Protein AF-A0A072USJ5-F1 (afdb_monomer_lite)

pLDDT: mean 71.52, std 21.04, range [28.97, 97.12]

Radius of gyration: 22.2 Å; chains: 1; bounding box: 40×57×64 Å

InterPro domains:
  IPR019595 Domain of unknown function DUF2470 [PF10615] (60-106)
  IPR037119 Haem oxygenase HugZ-like superfamily [G3DSA:3.20.180.10] (50-129)

Secondary structure (DSSP, 8-state):
----------PPP-----SEEEEES-GGGGGGTPPP-EEEEEHHHHHHPPPPTTTTTHHHHHHHHHHH-HHHHHHHHHHHS----TT-EEEEEEE-SS-EEEEEE-TT--SSSS----------TT---

Organism: Medicago truncatula (NCBI:txid3880)

Foldseek 3Di:
DDDPPDPPPDDDDDDDDDAKDWDWDDPCCVVQVHDTPIDIGGPVRVVPDDPFPCVVPWVVVQVVCQVPPFVVQVVVCCVPVVPPAPPKTKGWDTATPQGTWMWIDGPPQDDDGDRDTDDRCSPVRDPDD

Structure (mmCIF, N/CA/C/O backbone):
data_AF-A0A072USJ5-F1
#
_entry.id   AF-A0A072USJ5-F1
#
loop_
_atom_site.group_PDB
_atom_site.id
_atom_site.type_symbol
_atom_site.label_atom_id
_atom_site.label_alt_id
_atom_site.label_comp_id
_atom_site.label_asym_id
_atom_site.label_entity_id
_atom_site.label_seq_id
_atom_site.pdbx_PDB_ins_code
_atom_site.Cartn_x
_atom_site.Cartn_y
_atom_site.Cartn_z
_atom_site.occupancy
_atom_site.B_iso_or_equiv
_atom_site.auth_seq_id
_atom_site.auth_comp_id
_atom_site.auth_asym_id
_atom_site.auth_atom_id
_atom_site.pdbx_PDB_model_num
ATOM 1 N N . MET A 1 1 ? 14.722 46.400 -34.682 1.00 37.62 1 MET A N 1
ATOM 2 C CA . MET A 1 1 ? 14.215 45.077 -35.106 1.00 37.62 1 MET A CA 1
ATOM 3 C C . MET A 1 1 ? 14.889 44.029 -34.226 1.00 37.62 1 MET A C 1
ATOM 5 O O . MET A 1 1 ? 16.111 43.955 -34.216 1.00 37.62 1 MET A O 1
ATOM 9 N N . GLN A 1 2 ? 14.111 43.362 -33.373 1.00 44.28 2 GLN A N 1
ATOM 10 C CA . GLN A 1 2 ? 14.572 42.459 -32.311 1.00 44.28 2 GLN A CA 1
ATOM 11 C C . GLN A 1 2 ? 15.154 41.157 -32.888 1.00 44.28 2 GLN A C 1
ATOM 13 O O . GLN A 1 2 ? 14.544 40.548 -33.762 1.00 44.28 2 GLN A O 1
ATOM 18 N N . ARG A 1 3 ? 16.284 40.682 -32.349 1.00 46.09 3 ARG A N 1
ATOM 19 C CA . ARG A 1 3 ? 16.698 39.273 -32.448 1.00 46.09 3 ARG A CA 1
ATOM 20 C C . ARG A 1 3 ? 16.624 38.671 -31.048 1.00 46.09 3 ARG A C 1
ATOM 22 O O . ARG A 1 3 ? 17.551 38.805 -30.257 1.00 46.09 3 ARG A O 1
ATOM 29 N N . LEU A 1 4 ? 15.491 38.044 -30.739 1.00 50.41 4 LEU A N 1
ATOM 30 C CA . LEU A 1 4 ? 15.352 37.149 -29.593 1.00 50.41 4 LEU A CA 1
ATOM 31 C C . LEU A 1 4 ? 16.230 35.918 -29.852 1.00 50.41 4 LEU A C 1
ATOM 33 O O . LEU A 1 4 ? 15.831 34.992 -30.554 1.00 50.41 4 LEU A O 1
ATOM 37 N N . VAL A 1 5 ? 17.453 35.926 -29.323 1.00 56.50 5 VAL A N 1
ATOM 38 C CA . VAL A 1 5 ? 18.292 34.727 -29.249 1.00 56.50 5 VAL A CA 1
ATOM 39 C C . VAL A 1 5 ? 17.657 33.820 -28.201 1.00 56.50 5 VAL A C 1
ATOM 41 O O . VAL A 1 5 ? 17.686 34.113 -27.007 1.00 56.50 5 VAL A O 1
ATOM 44 N N . SER A 1 6 ? 17.003 32.753 -28.652 1.00 54.97 6 SER A N 1
ATOM 45 C CA . SER A 1 6 ? 16.295 31.829 -27.776 1.00 54.97 6 SER A CA 1
ATOM 46 C C . SER A 1 6 ? 17.278 31.116 -26.839 1.00 54.97 6 SER A C 1
ATOM 48 O O . SER A 1 6 ? 18.088 30.300 -27.280 1.00 54.97 6 SER A O 1
ATOM 50 N N . LEU A 1 7 ? 17.185 31.404 -25.540 1.00 52.81 7 LEU A N 1
ATOM 51 C CA . LEU A 1 7 ? 17.927 30.758 -24.454 1.00 52.81 7 LEU A CA 1
ATOM 52 C C . LEU A 1 7 ? 17.367 29.356 -24.148 1.00 52.81 7 LEU A C 1
ATOM 54 O O . LEU A 1 7 ? 16.959 29.066 -23.022 1.00 52.81 7 LEU A O 1
ATOM 58 N N . TRP A 1 8 ? 17.341 28.457 -25.133 1.00 57.28 8 TRP A N 1
ATOM 59 C CA . TRP A 1 8 ? 17.087 27.042 -24.857 1.00 57.28 8 TRP A CA 1
ATOM 60 C C . TRP A 1 8 ? 18.334 26.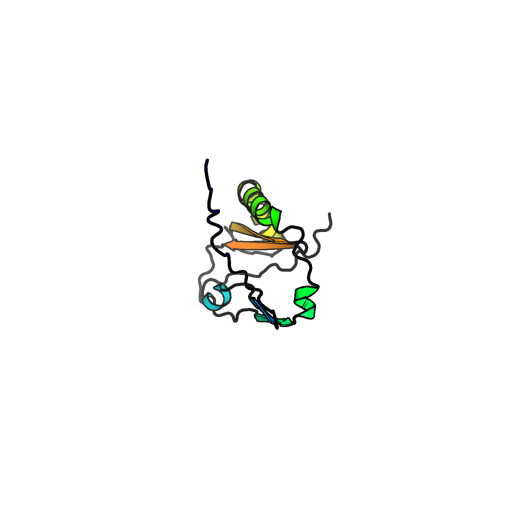448 -24.200 1.00 57.28 8 TRP A C 1
ATOM 62 O O . TRP A 1 8 ? 19.242 25.952 -24.867 1.00 57.28 8 TRP A O 1
ATOM 72 N N . LYS A 1 9 ? 18.398 26.520 -22.865 1.00 59.25 9 LYS A N 1
ATOM 73 C CA . LYS A 1 9 ? 19.338 25.721 -22.070 1.00 59.25 9 LYS A CA 1
ATOM 74 C C . LYS A 1 9 ? 19.134 24.254 -22.459 1.00 59.25 9 LYS A C 1
ATOM 76 O O . LYS A 1 9 ? 18.066 23.696 -22.217 1.00 59.25 9 LYS A O 1
ATOM 81 N N . LYS A 1 10 ? 20.146 23.659 -23.096 1.00 63.16 10 LYS A N 1
ATOM 82 C CA . LYS A 1 10 ? 20.190 22.248 -23.503 1.00 63.16 10 LYS A CA 1
ATOM 83 C C . LYS A 1 10 ? 19.831 21.378 -22.290 1.00 63.16 10 LYS A C 1
ATOM 85 O O . LYS A 1 10 ? 20.603 21.296 -21.339 1.00 63.16 10 LYS A O 1
ATOM 90 N N . ARG A 1 11 ? 18.637 20.784 -22.289 1.00 70.56 11 ARG A N 1
ATOM 91 C CA . ARG A 1 11 ? 18.243 19.784 -21.291 1.00 70.56 11 ARG A CA 1
ATOM 92 C C . ARG A 1 11 ? 18.847 18.455 -21.725 1.00 70.56 11 ARG A C 1
ATOM 94 O O . ARG A 1 11 ? 18.597 18.009 -22.840 1.00 70.56 11 ARG A O 1
ATOM 101 N N . PHE A 1 12 ? 19.674 17.863 -20.873 1.00 79.19 12 PHE A N 1
ATOM 102 C CA . PHE A 1 12 ? 20.178 16.512 -21.082 1.00 79.19 12 PHE A CA 1
ATOM 103 C C . PHE A 1 12 ? 19.139 15.524 -20.558 1.00 79.19 12 PHE A C 1
ATOM 105 O O . PHE A 1 12 ? 18.739 15.606 -19.397 1.00 79.19 12 PHE A O 1
ATOM 112 N N . THR A 1 13 ? 18.699 14.616 -21.423 1.00 86.44 13 THR A N 1
ATOM 113 C CA . THR A 1 13 ? 17.804 13.513 -21.074 1.00 86.44 13 THR A CA 1
ATOM 114 C C . THR A 1 13 ? 18.632 12.240 -20.998 1.00 86.44 13 THR A C 1
ATOM 116 O O . THR A 1 13 ? 19.337 11.910 -21.950 1.00 86.44 13 THR A O 1
ATOM 119 N N . TYR A 1 14 ? 18.537 11.530 -19.878 1.00 90.25 14 TYR A N 1
ATOM 120 C CA . TYR A 1 14 ? 19.190 10.241 -19.670 1.00 90.25 14 TYR A CA 1
ATOM 121 C C . TYR A 1 14 ? 18.130 9.145 -19.612 1.00 90.25 14 TYR A C 1
ATOM 123 O O . TYR A 1 14 ? 17.052 9.349 -19.056 1.00 90.25 14 TYR A O 1
ATOM 131 N N . ILE A 1 15 ? 18.443 7.989 -20.191 1.00 91.31 15 ILE A N 1
ATOM 132 C CA . ILE A 1 15 ? 17.601 6.793 -20.147 1.00 91.31 15 ILE A CA 1
ATOM 133 C C . ILE A 1 15 ? 18.366 5.739 -19.355 1.00 91.31 15 ILE A C 1
ATOM 135 O O . ILE A 1 15 ? 19.526 5.460 -19.655 1.00 91.31 15 ILE A O 1
ATOM 139 N N . ILE A 1 16 ? 17.717 5.164 -18.346 1.00 93.44 16 ILE A N 1
ATOM 140 C CA . ILE A 1 16 ? 18.276 4.064 -17.561 1.00 93.44 16 ILE A CA 1
ATOM 141 C C . ILE A 1 16 ? 17.828 2.757 -18.213 1.00 93.44 16 ILE A C 1
ATOM 143 O O . ILE A 1 16 ? 16.636 2.453 -18.256 1.00 93.44 16 ILE A O 1
ATOM 147 N N . ALA A 1 17 ? 18.785 1.987 -18.727 1.00 94.50 17 ALA A N 1
ATOM 148 C CA . ALA A 1 17 ? 18.537 0.624 -19.173 1.00 94.50 17 ALA A CA 1
ATOM 149 C C . ALA A 1 17 ? 18.441 -0.287 -17.940 1.00 94.50 17 ALA A C 1
ATOM 151 O O . ALA A 1 17 ? 19.449 -0.609 -17.315 1.00 94.50 17 ALA A O 1
ATOM 152 N N . VAL A 1 18 ? 17.216 -0.646 -17.558 1.00 93.94 18 VAL A N 1
ATOM 153 C CA . VAL A 1 18 ? 16.951 -1.515 -16.404 1.00 93.94 18 VAL A CA 1
ATOM 154 C C . VAL A 1 18 ? 17.309 -2.961 -16.755 1.00 93.94 18 VAL A C 1
ATOM 156 O O . VAL A 1 18 ? 16.786 -3.498 -17.727 1.00 93.94 18 VAL A O 1
ATOM 159 N N . ASP A 1 19 ? 18.162 -3.596 -15.950 1.00 95.00 19 ASP A N 1
ATOM 160 C CA . ASP A 1 19 ? 18.453 -5.039 -16.036 1.00 95.00 19 ASP A CA 1
ATOM 161 C C . ASP A 1 19 ? 17.586 -5.842 -15.049 1.00 95.00 19 ASP A C 1
ATOM 163 O O . ASP A 1 19 ? 16.936 -6.829 -15.401 1.00 95.00 19 ASP A O 1
ATOM 167 N N . ARG A 1 20 ? 17.528 -5.382 -13.795 1.00 94.06 20 ARG A N 1
ATOM 168 C CA . ARG A 1 20 ? 16.756 -5.992 -12.704 1.00 94.06 20 ARG A CA 1
ATOM 169 C C . ARG A 1 20 ? 16.224 -4.919 -11.767 1.00 94.06 20 ARG A C 1
ATOM 171 O O . ARG A 1 20 ? 16.768 -3.818 -11.707 1.00 94.06 20 ARG A O 1
ATOM 178 N N . VAL A 1 21 ? 15.188 -5.271 -11.015 1.00 95.06 21 VAL A N 1
ATOM 179 C CA . VAL A 1 21 ? 14.589 -4.416 -9.987 1.00 95.06 21 VAL A CA 1
ATOM 180 C C . VAL A 1 21 ? 14.592 -5.166 -8.662 1.00 95.06 21 VAL A C 1
ATOM 182 O O . VAL A 1 21 ? 14.163 -6.314 -8.603 1.00 95.06 21 VAL A O 1
ATOM 185 N N . LEU A 1 22 ? 15.080 -4.521 -7.606 1.00 93.19 22 LEU A N 1
ATOM 186 C CA . LEU A 1 22 ? 14.957 -5.006 -6.235 1.00 93.19 22 LEU A CA 1
ATOM 187 C C . LEU A 1 22 ? 13.738 -4.335 -5.600 1.00 93.19 22 LEU A C 1
ATOM 189 O O . LEU A 1 22 ? 13.706 -3.109 -5.493 1.00 93.19 22 LEU A O 1
ATOM 193 N N . HIS A 1 23 ? 12.739 -5.124 -5.215 1.00 88.25 23 HIS A N 1
ATOM 194 C CA . HIS A 1 23 ? 11.571 -4.651 -4.479 1.00 88.25 23 HIS A CA 1
ATOM 195 C C . HIS A 1 23 ? 11.738 -4.936 -2.985 1.00 88.25 23 HIS A C 1
ATOM 197 O O . HIS A 1 23 ? 12.204 -6.014 -2.613 1.00 88.25 23 HIS A O 1
ATOM 203 N N . LEU A 1 24 ? 11.366 -3.961 -2.156 1.00 84.50 24 LEU A N 1
ATOM 204 C CA . LEU A 1 24 ? 11.459 -4.003 -0.699 1.00 84.50 24 LEU A CA 1
ATOM 205 C C . LEU A 1 24 ? 10.101 -3.573 -0.125 1.00 84.50 24 LEU A C 1
ATOM 207 O O . LEU A 1 24 ? 9.672 -2.452 -0.395 1.00 84.50 24 LEU A O 1
ATOM 211 N N . ASP A 1 25 ? 9.456 -4.445 0.654 1.00 72.75 25 ASP A N 1
ATOM 212 C CA . ASP A 1 25 ? 8.097 -4.219 1.186 1.00 72.75 25 ASP A CA 1
ATOM 213 C C . ASP A 1 25 ? 8.051 -3.157 2.305 1.00 72.75 25 ASP A C 1
ATOM 215 O O . ASP A 1 25 ? 7.176 -2.295 2.316 1.00 72.75 25 ASP A O 1
ATOM 219 N N . ASP A 1 26 ? 8.984 -3.201 3.263 1.00 70.62 26 ASP A N 1
ATOM 220 C CA . ASP A 1 26 ? 9.097 -2.202 4.334 1.00 70.62 26 ASP A CA 1
ATOM 221 C C . ASP A 1 26 ? 10.539 -2.130 4.855 1.00 70.62 26 ASP A C 1
ATOM 223 O O . ASP A 1 26 ? 11.159 -3.148 5.177 1.00 70.62 26 ASP A O 1
ATOM 227 N N . PHE A 1 27 ? 11.062 -0.911 5.000 1.00 64.12 27 PHE A N 1
ATOM 228 C CA . PHE A 1 27 ? 12.363 -0.649 5.621 1.00 64.12 27 PHE A CA 1
ATOM 229 C C . PHE A 1 27 ? 12.340 -0.854 7.139 1.00 64.12 27 PHE A C 1
ATOM 231 O O . PHE A 1 27 ? 13.390 -1.071 7.747 1.00 64.12 27 PHE A O 1
ATOM 238 N N . GLN A 1 28 ? 11.165 -0.770 7.769 1.00 60.09 28 GLN A N 1
ATOM 239 C CA . GLN A 1 28 ? 11.033 -0.903 9.216 1.00 60.09 28 GLN A CA 1
ATOM 240 C C . GLN A 1 28 ? 11.238 -2.344 9.690 1.00 60.09 28 GLN A C 1
ATOM 242 O O . GLN A 1 28 ? 11.586 -2.522 10.850 1.00 60.09 28 GLN A O 1
ATOM 247 N N . SER A 1 29 ? 11.115 -3.354 8.822 1.00 59.12 29 SER A N 1
ATOM 248 C CA . SER A 1 29 ? 11.400 -4.768 9.140 1.00 59.12 29 SER A CA 1
ATOM 249 C C . SER A 1 29 ? 12.729 -4.940 9.893 1.00 59.12 29 SER A C 1
ATOM 251 O O . SER A 1 29 ? 12.755 -5.517 10.980 1.00 59.12 29 SER A O 1
ATOM 253 N N . ARG A 1 30 ? 13.796 -4.278 9.422 1.00 54.94 30 ARG A N 1
ATOM 254 C CA . ARG A 1 30 ? 15.116 -4.268 10.080 1.00 54.94 30 ARG A CA 1
ATOM 255 C C . ARG A 1 30 ? 15.104 -3.655 11.481 1.00 54.94 30 ARG A C 1
ATOM 257 O O . ARG A 1 30 ? 15.841 -4.103 12.353 1.00 54.94 30 ARG A O 1
ATOM 264 N N . ARG A 1 31 ? 14.281 -2.629 11.714 1.00 50.34 31 ARG A N 1
ATOM 265 C CA . ARG A 1 31 ? 14.122 -1.989 13.032 1.00 50.34 31 ARG A CA 1
ATOM 266 C C . ARG A 1 31 ? 13.438 -2.919 14.037 1.00 50.34 31 ARG A C 1
ATOM 268 O O . ARG A 1 31 ? 13.677 -2.789 15.233 1.00 50.34 31 ARG A O 1
ATOM 275 N N . TRP A 1 32 ? 12.631 -3.857 13.549 1.00 52.34 32 TRP A N 1
ATOM 276 C CA . TRP A 1 32 ? 11.912 -4.855 14.344 1.00 52.34 32 TRP A CA 1
ATOM 277 C C . TRP A 1 32 ? 12.653 -6.198 14.445 1.00 52.34 32 TRP A C 1
ATOM 279 O O . TRP A 1 32 ? 12.099 -7.155 14.975 1.00 52.34 32 TRP A O 1
ATOM 289 N N . GLY A 1 33 ? 13.899 -6.278 13.958 1.00 53.69 33 GLY A N 1
ATOM 290 C CA . GLY A 1 33 ? 14.697 -7.509 13.978 1.00 53.69 33 GLY A CA 1
ATOM 291 C C . GLY A 1 33 ? 14.225 -8.581 12.991 1.00 53.69 33 GLY A C 1
ATOM 292 O O . GLY A 1 33 ? 14.595 -9.741 13.145 1.00 53.69 33 GLY A O 1
ATOM 293 N N . LEU A 1 34 ? 13.410 -8.204 12.002 1.00 57.03 34 LEU A N 1
ATOM 294 C CA . LEU A 1 34 ? 12.957 -9.076 10.923 1.00 57.03 34 LEU A CA 1
ATOM 295 C C . LEU A 1 34 ? 13.762 -8.790 9.655 1.00 57.03 34 LEU A C 1
ATOM 297 O O . LEU A 1 34 ? 14.047 -7.632 9.330 1.00 57.03 34 LEU A O 1
ATOM 301 N N . ASP A 1 35 ? 14.102 -9.841 8.915 1.00 62.56 35 ASP A N 1
ATOM 302 C CA . ASP A 1 35 ? 14.722 -9.673 7.607 1.00 62.56 35 ASP A CA 1
ATOM 303 C C . ASP A 1 35 ? 13.700 -9.061 6.634 1.00 62.56 35 ASP A C 1
ATOM 305 O O . ASP A 1 35 ? 12.560 -9.537 6.560 1.00 62.56 35 ASP A O 1
ATOM 309 N N . PRO A 1 36 ? 14.055 -7.988 5.899 1.00 65.81 36 PRO A N 1
ATOM 310 C CA . PRO A 1 36 ? 13.176 -7.443 4.877 1.00 65.81 36 PRO A CA 1
ATOM 311 C C . PRO A 1 36 ? 12.891 -8.515 3.829 1.00 65.81 36 PRO A C 1
ATOM 313 O O . PRO A 1 36 ? 13.788 -9.243 3.403 1.00 65.81 36 PRO A O 1
ATOM 316 N N . VAL A 1 37 ? 11.643 -8.576 3.369 1.00 71.88 37 VAL A N 1
ATOM 317 C CA . VAL A 1 37 ? 11.314 -9.373 2.190 1.00 71.88 37 VAL A CA 1
ATOM 318 C C . VAL A 1 37 ? 11.899 -8.653 0.982 1.00 71.88 37 VAL A C 1
ATOM 320 O O . VAL A 1 37 ? 11.403 -7.610 0.555 1.00 71.88 37 VAL A O 1
ATOM 323 N N . GLU A 1 38 ? 12.997 -9.197 0.471 1.00 83.19 38 GLU A N 1
ATOM 324 C CA . GLU A 1 38 ? 13.664 -8.708 -0.727 1.00 83.19 38 GLU A CA 1
ATOM 325 C C . GLU A 1 38 ? 13.242 -9.568 -1.919 1.00 83.19 38 GLU A C 1
ATOM 327 O O . GLU A 1 38 ? 13.510 -10.772 -1.965 1.00 83.19 38 GLU A O 1
ATOM 332 N N . LEU A 1 39 ? 12.583 -8.957 -2.906 1.00 87.31 39 LEU A N 1
ATOM 333 C CA . LEU A 1 39 ? 12.186 -9.648 -4.129 1.00 87.31 39 LEU A CA 1
ATOM 334 C C . LEU A 1 39 ? 12.982 -9.114 -5.316 1.00 87.31 39 LEU A C 1
ATOM 336 O O . LEU A 1 39 ? 12.826 -7.964 -5.733 1.00 87.31 39 LEU A O 1
ATOM 340 N N . LEU A 1 40 ? 13.820 -9.975 -5.894 1.00 92.81 40 LEU A N 1
ATOM 341 C CA . LEU A 1 40 ? 14.536 -9.662 -7.123 1.00 92.81 40 LEU A CA 1
ATOM 342 C C . LEU A 1 40 ? 13.654 -9.967 -8.339 1.00 92.81 40 LEU A C 1
ATOM 344 O O . LEU A 1 40 ? 13.319 -11.117 -8.622 1.00 92.81 40 LEU A O 1
ATOM 348 N N . ILE A 1 41 ? 13.312 -8.925 -9.086 1.00 94.31 41 ILE A N 1
ATOM 349 C CA . ILE A 1 41 ? 12.423 -8.978 -10.243 1.00 94.31 41 ILE A CA 1
ATOM 350 C C . ILE A 1 41 ? 13.262 -8.831 -11.514 1.00 94.31 41 ILE A C 1
ATOM 352 O O . ILE A 1 41 ? 14.050 -7.895 -11.667 1.00 94.31 41 ILE A O 1
ATOM 356 N N . ASN A 1 42 ? 13.093 -9.769 -12.446 1.00 94.94 42 ASN A N 1
ATOM 357 C CA . ASN A 1 42 ? 13.738 -9.694 -13.754 1.00 94.94 42 ASN A CA 1
ATOM 358 C C . ASN A 1 42 ? 13.055 -8.654 -14.667 1.00 94.94 42 ASN A C 1
ATOM 360 O O . ASN A 1 42 ? 11.893 -8.289 -14.468 1.00 94.94 42 ASN A O 1
ATOM 364 N N . LEU A 1 43 ? 13.767 -8.208 -15.706 1.00 94.81 43 LEU A N 1
ATOM 365 C CA . LEU A 1 43 ? 13.265 -7.209 -16.651 1.00 94.81 43 LEU A CA 1
ATOM 366 C C . LEU A 1 43 ? 11.923 -7.587 -17.295 1.00 94.81 43 LEU A C 1
ATOM 368 O O . LEU A 1 43 ? 11.056 -6.729 -17.441 1.00 94.81 43 LEU A O 1
ATOM 372 N N . ALA A 1 44 ? 11.738 -8.849 -17.692 1.00 96.19 44 ALA A N 1
ATOM 373 C CA . ALA A 1 44 ? 10.518 -9.282 -18.372 1.00 96.19 44 ALA A CA 1
ATOM 374 C C . ALA A 1 44 ? 9.285 -9.124 -17.470 1.00 96.19 44 ALA A C 1
ATOM 376 O O . ALA A 1 44 ? 8.274 -8.568 -17.895 1.00 96.19 44 ALA A O 1
ATOM 377 N N . ASN A 1 45 ? 9.393 -9.542 -16.209 1.00 96.12 45 ASN A N 1
ATOM 378 C CA . ASN A 1 45 ? 8.323 -9.418 -15.226 1.00 96.12 45 ASN A CA 1
ATOM 379 C C . ASN A 1 45 ? 8.055 -7.951 -14.881 1.00 96.12 45 ASN A C 1
ATOM 381 O O . ASN A 1 45 ? 6.899 -7.542 -14.858 1.00 96.12 45 ASN A O 1
ATOM 385 N N . TYR A 1 46 ? 9.104 -7.144 -14.686 1.00 95.62 46 TYR A N 1
ATOM 386 C CA . TYR A 1 46 ? 8.948 -5.716 -14.404 1.00 95.62 46 TYR A CA 1
ATOM 387 C C . TYR A 1 46 ? 8.271 -4.968 -15.561 1.00 95.62 46 TYR A C 1
ATOM 389 O O . TYR A 1 46 ? 7.340 -4.199 -15.343 1.00 95.62 46 TYR A O 1
ATOM 397 N N . LYS A 1 47 ? 8.691 -5.232 -16.804 1.00 95.88 47 LYS A N 1
ATOM 398 C CA . LYS A 1 47 ? 8.154 -4.571 -18.002 1.00 95.88 47 LYS A CA 1
ATOM 399 C C . LYS A 1 47 ? 6.690 -4.929 -18.276 1.00 95.88 47 LYS A C 1
ATOM 401 O O . LYS A 1 47 ? 5.951 -4.090 -18.782 1.00 95.88 47 LYS A O 1
ATOM 406 N N . ASN A 1 48 ? 6.294 -6.169 -17.996 1.00 97.12 48 ASN A N 1
ATOM 407 C CA . ASN A 1 48 ? 4.940 -6.654 -18.270 1.00 97.12 48 ASN A CA 1
ATOM 408 C C . ASN A 1 48 ? 3.963 -6.405 -17.111 1.00 97.12 48 ASN A C 1
ATOM 410 O O . ASN A 1 48 ? 2.751 -6.540 -17.297 1.00 97.12 48 ASN A O 1
ATOM 414 N N . ALA A 1 49 ? 4.468 -6.051 -15.926 1.00 95.25 49 ALA A N 1
ATOM 415 C CA . ALA A 1 49 ? 3.636 -5.712 -14.785 1.00 95.25 49 ALA A CA 1
ATOM 416 C C . ALA A 1 49 ? 2.760 -4.492 -15.090 1.00 95.25 49 ALA A C 1
ATOM 418 O O . ALA A 1 49 ? 3.181 -3.532 -15.734 1.00 95.25 49 ALA A O 1
ATOM 419 N N . GLN A 1 50 ? 1.525 -4.532 -14.598 1.00 95.94 50 GLN A N 1
ATOM 420 C CA . GLN A 1 50 ? 0.615 -3.397 -14.674 1.00 95.94 50 GLN A CA 1
ATOM 421 C C . GLN A 1 50 ? 0.631 -2.659 -13.340 1.00 95.94 50 GLN A C 1
ATOM 423 O O . GLN A 1 50 ? 0.446 -3.318 -12.310 1.00 95.94 50 GLN A O 1
ATOM 428 N N . PRO A 1 51 ? 0.797 -1.325 -13.333 1.00 94.38 51 PRO A N 1
ATOM 429 C CA . PRO A 1 51 ? 0.699 -0.551 -12.105 1.00 94.38 51 PRO A CA 1
ATOM 430 C C . PRO A 1 51 ? -0.682 -0.749 -11.476 1.00 94.38 51 PRO A C 1
ATOM 432 O O . PRO A 1 51 ? -1.655 -1.033 -12.180 1.00 94.38 51 PRO A O 1
ATOM 435 N N . ASP A 1 52 ? -0.774 -0.622 -10.152 1.00 91.69 52 ASP A N 1
ATOM 436 C CA . ASP A 1 52 ? -2.057 -0.795 -9.477 1.00 91.69 52 ASP A CA 1
ATOM 437 C C . ASP A 1 52 ? -3.110 0.195 -10.009 1.00 91.69 52 ASP A C 1
ATOM 439 O O . ASP A 1 52 ? -2.792 1.383 -10.177 1.00 91.69 52 ASP A O 1
ATOM 443 N N . PRO A 1 53 ? -4.333 -0.267 -10.346 1.00 93.38 53 PRO A N 1
ATOM 444 C CA . PRO A 1 53 ? -5.394 0.612 -10.823 1.00 93.38 53 PRO A CA 1
ATOM 445 C C . PRO A 1 53 ? -5.843 1.619 -9.759 1.00 93.38 53 PRO A C 1
ATOM 447 O O . PRO A 1 53 ? -6.345 2.678 -10.127 1.00 93.38 53 PRO A O 1
ATOM 450 N N . LEU A 1 54 ? -5.639 1.331 -8.469 1.00 90.19 54 LEU A N 1
ATOM 451 C CA . LEU A 1 54 ? -6.034 2.213 -7.371 1.00 90.19 54 LEU A CA 1
ATOM 452 C C . LEU A 1 54 ? -4.948 3.216 -6.971 1.00 90.19 54 LEU A C 1
ATOM 454 O O . LEU A 1 54 ? -5.236 4.116 -6.188 1.00 90.19 54 LEU A O 1
ATOM 458 N N . ARG A 1 55 ? -3.727 3.124 -7.519 1.00 92.69 55 ARG A N 1
ATOM 459 C CA . ARG A 1 55 ? -2.561 3.906 -7.054 1.00 92.69 55 ARG A CA 1
ATOM 460 C C . ARG A 1 55 ? -2.785 5.424 -6.973 1.00 92.69 55 ARG A C 1
ATOM 462 O O . ARG A 1 55 ? -2.219 6.064 -6.103 1.00 92.69 55 ARG A O 1
ATOM 469 N N . GLU A 1 56 ? -3.592 5.994 -7.874 1.00 94.88 56 GLU A N 1
ATOM 470 C CA . GLU A 1 56 ? -3.837 7.447 -7.943 1.00 94.88 56 GLU A CA 1
ATOM 471 C C . GLU A 1 56 ? -4.859 7.912 -6.889 1.00 94.88 56 GLU A C 1
ATOM 473 O O . GLU A 1 56 ? -4.933 9.093 -6.561 1.00 94.88 56 GLU A O 1
ATOM 478 N N . PHE A 1 57 ? -5.670 6.986 -6.368 1.00 92.56 57 PHE A N 1
ATOM 479 C CA . PHE A 1 57 ? -6.757 7.267 -5.427 1.00 92.56 57 PHE A CA 1
ATOM 480 C C . PHE A 1 57 ? -6.480 6.729 -4.025 1.00 92.56 57 PHE A C 1
ATOM 482 O O . PHE A 1 57 ? -7.126 7.177 -3.078 1.00 92.56 57 PHE A O 1
ATOM 489 N N . ALA A 1 58 ? -5.536 5.791 -3.892 1.00 89.50 58 ALA A N 1
ATOM 490 C CA . ALA A 1 58 ? -5.248 5.078 -2.655 1.00 89.50 58 ALA A CA 1
ATOM 491 C C . ALA A 1 58 ? -5.023 6.041 -1.485 1.00 89.50 58 ALA A C 1
ATOM 493 O O . ALA A 1 58 ? -5.671 5.907 -0.455 1.00 89.50 58 ALA A O 1
ATOM 494 N N . GLU A 1 59 ? -4.194 7.071 -1.664 1.00 92.56 59 GLU A N 1
ATOM 495 C CA . GLU A 1 59 ? -3.900 8.052 -0.610 1.00 92.56 59 GLU A CA 1
ATOM 496 C C . GLU A 1 59 ? -5.138 8.832 -0.148 1.00 92.56 59 GLU A C 1
ATOM 498 O O . GLU A 1 59 ? -5.356 8.993 1.054 1.00 92.56 59 GLU A O 1
ATOM 503 N N . ASN A 1 60 ? -5.981 9.276 -1.083 1.00 94.06 60 ASN A N 1
ATOM 504 C CA . ASN A 1 60 ? -7.198 10.021 -0.754 1.00 94.06 60 ASN A CA 1
ATOM 505 C C . ASN A 1 60 ? -8.220 9.129 -0.045 1.00 94.06 60 ASN A C 1
ATOM 507 O O . ASN A 1 60 ? -8.809 9.544 0.952 1.00 94.06 60 ASN A O 1
ATOM 511 N N . LEU A 1 61 ? -8.381 7.890 -0.519 1.00 90.75 61 LEU A N 1
ATOM 512 C CA . LEU A 1 61 ? -9.263 6.908 0.104 1.00 90.75 61 LEU A CA 1
ATOM 513 C C . LEU A 1 61 ? -8.789 6.568 1.525 1.00 90.75 61 LEU A C 1
ATOM 515 O O . LEU A 1 61 ? -9.586 6.542 2.459 1.00 90.75 61 LEU A O 1
ATOM 519 N N . LEU A 1 62 ? -7.479 6.381 1.713 1.00 90.38 62 LEU A N 1
ATOM 520 C CA . LEU A 1 62 ? -6.870 6.162 3.025 1.00 90.38 62 LEU A CA 1
ATOM 521 C C . LEU A 1 62 ? -7.137 7.328 3.975 1.00 90.38 62 LEU A C 1
ATOM 523 O O . LEU A 1 62 ? -7.446 7.102 5.145 1.00 90.38 62 LEU A O 1
ATOM 527 N N . ALA A 1 63 ? -6.993 8.565 3.499 1.00 93.12 63 ALA A N 1
ATOM 528 C CA . ALA A 1 63 ? -7.255 9.750 4.303 1.00 93.12 63 ALA A CA 1
ATOM 529 C C . ALA A 1 63 ? -8.729 9.816 4.723 1.00 93.12 63 ALA A C 1
ATOM 531 O O . ALA A 1 63 ? -9.017 9.943 5.911 1.00 93.12 63 ALA A O 1
ATOM 532 N N . GLU A 1 64 ? -9.652 9.653 3.775 1.00 93.94 64 GLU A N 1
ATOM 533 C CA . GLU A 1 64 ? -11.092 9.700 4.030 1.00 93.94 64 GLU A CA 1
ATOM 534 C C . GLU A 1 64 ? -11.534 8.633 5.039 1.00 93.94 64 GLU A C 1
ATOM 536 O O . GLU A 1 64 ? -12.160 8.961 6.050 1.00 93.94 64 GLU A O 1
ATOM 541 N N . ILE A 1 65 ? -11.155 7.371 4.815 1.00 88.88 65 ILE A N 1
ATOM 542 C CA . ILE A 1 65 ? -11.545 6.262 5.692 1.00 88.88 65 ILE A CA 1
ATOM 543 C C . ILE A 1 65 ? -10.937 6.449 7.087 1.00 88.88 65 ILE A C 1
ATOM 545 O O . ILE A 1 65 ? -11.631 6.289 8.090 1.00 88.88 65 ILE A O 1
ATOM 549 N N . ASN A 1 66 ? -9.658 6.817 7.189 1.00 89.44 66 ASN A N 1
ATOM 550 C CA . ASN A 1 66 ? -9.029 7.003 8.498 1.00 89.44 66 ASN A CA 1
ATOM 551 C C . ASN A 1 66 ? -9.609 8.198 9.270 1.00 89.44 66 ASN A C 1
ATOM 553 O O . ASN A 1 66 ? -9.633 8.163 10.498 1.00 89.44 66 ASN A O 1
ATOM 557 N N . THR A 1 67 ? -10.080 9.246 8.588 1.00 93.12 67 THR A N 1
ATOM 558 C CA . THR A 1 67 ? -10.722 10.395 9.243 1.00 93.12 67 THR A CA 1
ATOM 559 C C . THR A 1 67 ? -12.152 10.081 9.678 1.00 93.12 67 THR A C 1
ATOM 561 O O . THR A 1 67 ? -12.545 10.461 10.780 1.00 93.12 67 THR A O 1
ATOM 564 N N . ASN A 1 68 ? -12.922 9.377 8.848 1.00 94.19 68 ASN A N 1
ATOM 565 C CA . ASN A 1 68 ? -14.367 9.244 9.044 1.00 94.19 68 ASN A CA 1
ATOM 566 C C . ASN A 1 68 ? -14.796 7.893 9.645 1.00 94.19 68 ASN A C 1
ATOM 568 O O . ASN A 1 68 ? -15.841 7.820 10.289 1.00 94.19 68 ASN A O 1
ATOM 572 N N . ASN A 1 69 ? -13.999 6.832 9.481 1.00 89.56 69 ASN A N 1
ATOM 573 C CA . ASN A 1 69 ? -14.404 5.441 9.737 1.00 89.56 69 ASN A CA 1
ATOM 574 C C . ASN A 1 69 ? -13.440 4.660 10.644 1.00 89.56 69 ASN A C 1
ATOM 576 O O . ASN A 1 69 ? -13.460 3.431 10.669 1.00 89.56 69 ASN A O 1
ATOM 580 N N . MET A 1 70 ? -12.615 5.341 11.444 1.00 83.81 70 MET A N 1
ATOM 581 C CA . MET A 1 70 ? -11.625 4.679 12.308 1.00 83.81 70 MET A CA 1
ATOM 582 C C . MET A 1 70 ? -12.250 3.673 13.297 1.00 83.81 70 MET A C 1
ATOM 584 O O . MET A 1 70 ? -11.680 2.617 13.553 1.00 83.81 70 MET A O 1
ATOM 588 N N . LYS A 1 71 ? -13.461 3.946 13.806 1.00 86.25 71 LYS A N 1
ATOM 589 C CA . LYS A 1 71 ? -14.194 3.000 14.672 1.00 86.25 71 LYS A CA 1
ATOM 590 C C . LYS A 1 71 ? -14.581 1.714 13.938 1.00 86.25 71 LYS A C 1
ATOM 592 O O . LYS A 1 71 ? -14.510 0.636 14.527 1.00 86.25 71 LYS A O 1
ATOM 597 N N . ASP A 1 72 ? -14.976 1.831 12.671 1.00 85.62 72 ASP A N 1
ATOM 598 C CA . ASP A 1 72 ? -15.334 0.683 11.838 1.00 85.62 72 ASP A CA 1
ATOM 599 C C . ASP A 1 72 ? -14.091 -0.138 11.497 1.00 85.62 72 ASP A C 1
ATOM 601 O O . ASP A 1 72 ? -14.138 -1.361 11.581 1.00 85.62 72 ASP A O 1
ATOM 605 N N . ILE A 1 73 ? -12.963 0.525 11.214 1.00 81.69 73 ILE A N 1
ATOM 606 C CA . ILE A 1 73 ? -11.661 -0.124 11.012 1.00 81.69 73 ILE A CA 1
ATOM 607 C C . ILE A 1 73 ? -11.255 -0.938 12.250 1.00 81.69 73 ILE A C 1
ATOM 609 O O . ILE A 1 73 ? -10.960 -2.124 12.129 1.00 81.69 73 ILE A O 1
ATOM 613 N N . THR A 1 74 ? -11.299 -0.352 13.450 1.00 80.25 74 THR A N 1
ATOM 614 C CA . THR A 1 74 ? -10.976 -1.082 14.689 1.00 80.25 74 THR A CA 1
ATOM 615 C C . THR A 1 74 ? -11.917 -2.265 14.913 1.00 80.25 74 THR A C 1
ATOM 617 O O . THR A 1 74 ? -11.469 -3.372 15.211 1.00 80.25 74 THR A O 1
ATOM 620 N N . ARG A 1 75 ? -13.230 -2.074 14.721 1.00 81.38 75 ARG A N 1
ATOM 621 C CA . ARG A 1 75 ? -14.208 -3.164 14.840 1.00 81.38 75 ARG A CA 1
ATOM 622 C C . ARG A 1 75 ? -13.924 -4.286 13.846 1.00 81.38 75 ARG A C 1
ATOM 624 O O . ARG A 1 75 ? -14.034 -5.456 14.202 1.00 81.38 75 ARG A O 1
ATOM 631 N N . PHE A 1 76 ? -13.582 -3.926 12.616 1.00 77.31 76 PHE A N 1
ATOM 632 C CA . PHE A 1 76 ? -13.238 -4.862 11.562 1.00 77.31 76 PHE A CA 1
ATOM 633 C C . PHE A 1 76 ? -12.009 -5.694 11.953 1.00 77.31 76 PHE A C 1
ATOM 635 O O . PHE A 1 76 ? -12.082 -6.921 11.939 1.00 77.31 76 PHE A O 1
ATOM 642 N N . CYS A 1 77 ? -10.930 -5.063 12.425 1.00 72.75 77 CYS A N 1
ATOM 643 C CA . CYS A 1 77 ? -9.754 -5.782 12.922 1.00 72.75 77 CYS A CA 1
ATOM 644 C C . CYS A 1 77 ? -10.096 -6.758 14.060 1.00 72.75 77 CYS A C 1
ATOM 646 O O . CYS A 1 77 ? -9.647 -7.900 14.031 1.00 72.75 77 CYS A O 1
ATOM 648 N N . ASN A 1 78 ? -10.941 -6.361 15.014 1.00 72.81 78 ASN A N 1
ATOM 649 C CA . ASN A 1 78 ? -11.325 -7.234 16.129 1.00 72.81 78 ASN A CA 1
ATOM 650 C C . ASN A 1 78 ? -12.089 -8.491 15.681 1.00 72.81 78 ASN A C 1
ATOM 652 O O . ASN A 1 78 ? -11.961 -9.532 16.314 1.00 72.81 78 ASN A O 1
ATOM 656 N N . VAL A 1 79 ? -12.876 -8.409 14.602 1.00 71.88 79 VAL A N 1
ATOM 657 C CA . VAL A 1 79 ? -13.641 -9.554 14.076 1.00 71.88 79 VAL A CA 1
ATOM 658 C C . VAL A 1 79 ? -12.773 -10.475 13.220 1.00 71.88 79 VAL A C 1
ATOM 660 O O . VAL A 1 79 ? -12.888 -11.691 13.331 1.00 71.88 79 VAL A O 1
ATOM 663 N N . PHE A 1 80 ? -11.936 -9.912 12.345 1.00 64.94 80 PHE A N 1
ATOM 664 C CA . PHE A 1 80 ? -11.220 -10.692 11.330 1.00 64.94 80 PHE A CA 1
ATOM 665 C C . PHE A 1 80 ? -9.839 -11.184 11.771 1.00 64.94 80 PHE A C 1
ATOM 667 O O . PHE A 1 80 ? -9.334 -12.137 11.188 1.00 64.94 80 PHE A O 1
ATOM 674 N N . VAL A 1 81 ? -9.234 -10.551 12.778 1.00 63.97 81 VAL A N 1
ATOM 675 C CA . VAL A 1 81 ? -7.850 -10.821 13.211 1.00 63.97 81 VAL A CA 1
ATOM 676 C C . VAL A 1 81 ? -7.812 -11.449 14.618 1.00 63.97 81 VAL A C 1
ATOM 678 O O . VAL A 1 81 ? -6.740 -11.666 15.166 1.00 63.97 81 VAL A O 1
ATOM 681 N N . ASP A 1 82 ? -8.979 -11.748 15.209 1.00 63.25 82 ASP A N 1
ATOM 682 C CA . ASP A 1 82 ? -9.145 -12.300 16.571 1.00 63.25 82 ASP A CA 1
ATOM 683 C C . ASP A 1 82 ? -8.229 -11.625 17.609 1.00 63.25 82 ASP A C 1
ATOM 685 O O . ASP A 1 82 ? -7.510 -12.241 18.403 1.00 63.25 82 ASP A O 1
ATOM 689 N N . LEU A 1 83 ? -8.202 -10.294 17.552 1.00 59.94 83 LEU A N 1
ATOM 690 C CA . LEU A 1 83 ? -7.366 -9.485 18.420 1.00 59.94 83 LEU A CA 1
ATOM 691 C C . LEU A 1 83 ? -7.988 -9.480 19.816 1.00 59.94 83 LEU A C 1
ATOM 693 O O . LEU A 1 83 ? -8.838 -8.652 20.129 1.00 59.94 83 LEU A O 1
ATOM 697 N N . ASN A 1 84 ? -7.518 -10.371 20.689 1.00 60.09 84 ASN A N 1
ATOM 698 C CA . ASN A 1 84 ? -7.878 -10.420 22.114 1.00 60.09 84 ASN A CA 1
ATOM 699 C C . ASN A 1 84 ? -7.354 -9.210 22.929 1.00 60.09 84 ASN A C 1
ATOM 701 O O . ASN A 1 84 ? -7.159 -9.294 24.143 1.00 60.09 84 ASN A O 1
ATOM 705 N N . PHE A 1 85 ? -7.099 -8.071 22.281 1.00 60.38 85 PHE A N 1
ATOM 706 C CA . PHE A 1 85 ? -6.525 -6.879 22.890 1.00 60.38 85 PHE A CA 1
ATOM 707 C C . PHE A 1 85 ? -7.615 -5.850 23.202 1.00 60.38 85 PHE A C 1
ATOM 709 O O . PHE A 1 85 ? -8.184 -5.232 22.299 1.00 60.38 85 PHE A O 1
ATOM 716 N N . GLN A 1 86 ? -7.871 -5.634 24.495 1.00 60.47 86 GLN A N 1
ATOM 717 C CA . GLN A 1 86 ? -8.648 -4.485 24.966 1.00 60.47 86 GLN A CA 1
ATOM 718 C C . GLN A 1 86 ? -7.905 -3.178 24.635 1.00 60.47 86 GLN A C 1
ATOM 720 O O . GLN A 1 86 ? -6.678 -3.127 24.729 1.00 60.47 86 GLN A O 1
ATOM 725 N N . ASP A 1 87 ? -8.663 -2.152 24.238 1.00 63.25 87 ASP A N 1
ATOM 726 C CA . ASP A 1 87 ? -8.188 -0.791 23.934 1.00 63.25 87 ASP A CA 1
ATOM 727 C C . ASP A 1 87 ? -7.202 -0.677 22.758 1.00 63.25 87 ASP A C 1
ATOM 729 O O . ASP A 1 87 ? -6.273 0.130 22.777 1.00 63.25 87 ASP A O 1
ATOM 733 N N . SER A 1 88 ? -7.402 -1.485 21.712 1.00 71.88 88 SER A N 1
ATOM 734 C CA . SER A 1 88 ? -6.647 -1.358 20.465 1.00 71.88 88 SER A CA 1
ATOM 735 C C . SER A 1 88 ? -7.236 -0.303 19.518 1.00 71.88 88 SER A C 1
ATOM 737 O O . SER A 1 88 ? -8.452 -0.135 19.406 1.00 71.88 88 SER A O 1
ATOM 739 N N . GLU A 1 89 ? -6.361 0.404 18.805 1.00 76.44 89 GLU A N 1
ATOM 740 C CA . GLU A 1 89 ? -6.712 1.324 17.721 1.00 76.44 89 GLU A CA 1
ATOM 741 C C . GLU A 1 89 ? -6.156 0.798 16.402 1.00 76.44 89 GLU A C 1
ATOM 743 O O . GLU A 1 89 ? -5.027 0.320 16.351 1.00 76.44 89 GLU A O 1
ATOM 748 N N . ALA A 1 90 ? -6.914 0.907 15.314 1.00 78.62 90 ALA A N 1
ATOM 749 C CA . ALA A 1 90 ? -6.460 0.480 14.000 1.00 78.62 90 ALA A CA 1
ATOM 750 C C . ALA A 1 90 ? -6.539 1.615 12.974 1.00 78.62 90 ALA A C 1
ATOM 752 O O . ALA A 1 90 ? -7.432 2.461 13.008 1.00 78.62 90 ALA A O 1
ATOM 753 N N . LYS A 1 91 ? -5.590 1.617 12.039 1.00 83.38 91 LYS A N 1
ATOM 754 C CA . LYS A 1 91 ? -5.481 2.582 10.946 1.00 83.38 91 LYS A CA 1
ATOM 755 C C . LYS A 1 91 ? -5.186 1.856 9.642 1.00 83.38 91 LYS A C 1
ATOM 757 O O . LYS A 1 91 ? -4.315 0.994 9.600 1.00 83.38 91 LYS A O 1
ATOM 762 N N . MET A 1 92 ? -5.847 2.237 8.558 1.00 85.50 92 MET A N 1
ATOM 763 C CA . MET A 1 92 ? -5.502 1.748 7.225 1.00 85.50 92 MET A CA 1
ATOM 764 C C . MET A 1 92 ? -4.205 2.410 6.738 1.00 85.50 92 MET A C 1
ATOM 766 O O . MET A 1 92 ? -4.054 3.631 6.853 1.00 85.50 92 MET A O 1
ATOM 770 N N . ILE A 1 93 ? -3.266 1.617 6.220 1.00 85.75 93 ILE A N 1
ATOM 771 C CA . ILE A 1 93 ? -1.961 2.093 5.731 1.00 85.75 93 ILE A CA 1
ATOM 772 C C . ILE A 1 93 ? -1.840 2.029 4.213 1.00 85.75 93 ILE A C 1
ATOM 774 O O . ILE A 1 93 ? -1.145 2.869 3.647 1.00 85.75 93 ILE A O 1
ATOM 778 N N . TRP A 1 94 ? -2.517 1.080 3.565 1.00 87.69 94 TRP A N 1
ATOM 779 C CA . TRP A 1 94 ? -2.543 0.984 2.112 1.00 87.69 94 TRP A CA 1
ATOM 780 C C . TRP A 1 94 ? -3.802 0.279 1.604 1.00 87.69 94 TRP A C 1
ATOM 782 O O . TRP A 1 94 ? -4.486 -0.421 2.351 1.00 87.69 94 TRP A O 1
ATOM 792 N N . VAL A 1 95 ? -4.105 0.490 0.328 1.00 85.88 95 VAL A N 1
ATOM 793 C CA . VAL A 1 95 ? -5.167 -0.190 -0.413 1.00 85.88 95 VAL A CA 1
ATOM 794 C C . VAL A 1 95 ? -4.683 -0.431 -1.833 1.00 85.88 95 VAL A C 1
ATOM 796 O O . VAL A 1 95 ? -4.128 0.464 -2.474 1.00 85.88 95 VAL A O 1
ATOM 799 N N . ASP A 1 96 ? -4.902 -1.640 -2.327 1.00 84.81 96 ASP A N 1
ATOM 800 C CA . ASP A 1 96 ? -4.593 -2.026 -3.696 1.00 84.81 96 ASP A CA 1
ATOM 801 C C . ASP A 1 96 ? -5.703 -2.913 -4.275 1.00 84.81 96 ASP A C 1
ATOM 803 O O . ASP A 1 96 ? -6.745 -3.141 -3.654 1.00 84.81 96 ASP A O 1
ATOM 807 N N . ARG A 1 97 ? -5.516 -3.399 -5.505 1.00 84.31 97 ARG A N 1
ATOM 808 C CA . ARG A 1 97 ? -6.523 -4.240 -6.168 1.00 84.31 97 ARG A CA 1
ATOM 809 C C . ARG A 1 97 ? -6.815 -5.568 -5.451 1.00 84.31 97 ARG A C 1
ATOM 811 O O . ARG A 1 97 ? -7.777 -6.237 -5.825 1.00 84.31 97 ARG A O 1
ATOM 818 N N . LEU A 1 98 ? -5.942 -6.012 -4.548 1.00 81.31 98 LEU A N 1
ATOM 819 C CA . LEU A 1 98 ? -6.021 -7.296 -3.855 1.00 81.31 98 LEU A CA 1
ATOM 820 C C . LEU A 1 98 ? -6.533 -7.155 -2.422 1.00 81.31 98 LEU A C 1
ATOM 822 O O . LEU A 1 98 ? -7.034 -8.142 -1.885 1.00 81.31 98 LEU A O 1
ATOM 826 N N . GLY A 1 99 ? -6.441 -5.977 -1.807 1.00 81.62 99 GLY A N 1
ATOM 827 C CA . GLY A 1 99 ? -6.996 -5.773 -0.478 1.00 81.62 99 GLY A CA 1
ATOM 828 C C . GLY A 1 99 ? -6.562 -4.491 0.218 1.00 81.62 99 GLY A C 1
ATOM 829 O O . GLY A 1 99 ? -6.242 -3.477 -0.402 1.00 81.62 99 GLY A O 1
ATOM 830 N N . LEU A 1 100 ? -6.623 -4.555 1.547 1.00 81.75 100 LEU A N 1
ATOM 831 C CA . LEU A 1 100 ? -6.379 -3.451 2.465 1.00 81.75 100 LEU A CA 1
ATOM 832 C C . LEU A 1 100 ? -5.275 -3.860 3.430 1.00 81.75 100 LEU A C 1
ATOM 834 O O . LEU A 1 100 ? -5.391 -4.891 4.091 1.00 81.75 100 LEU A O 1
ATOM 838 N N . ASP A 1 101 ? -4.262 -3.016 3.568 1.00 80.06 101 ASP A N 1
ATOM 839 C CA . ASP A 1 101 ? -3.271 -3.156 4.622 1.00 80.06 101 ASP A CA 1
ATOM 840 C C . ASP A 1 101 ? -3.672 -2.267 5.801 1.00 80.06 101 ASP A C 1
ATOM 842 O O . ASP A 1 101 ? -3.940 -1.067 5.657 1.00 80.06 101 ASP A O 1
ATOM 846 N N . MET A 1 102 ? -3.692 -2.852 6.996 1.00 78.69 102 MET A N 1
ATOM 847 C CA . MET A 1 102 ? -4.039 -2.171 8.240 1.00 78.69 102 MET A CA 1
ATOM 848 C C . MET A 1 102 ? -2.906 -2.266 9.255 1.00 78.69 102 MET A C 1
ATOM 850 O O . MET A 1 102 ? -2.118 -3.209 9.280 1.00 78.69 102 MET A O 1
ATOM 854 N N . ARG A 1 103 ? -2.847 -1.266 10.125 1.00 78.25 103 ARG A N 1
ATOM 855 C CA . ARG A 1 103 ? -1.922 -1.161 11.239 1.00 78.25 103 ARG A CA 1
ATOM 856 C C . ARG A 1 103 ? -2.717 -1.041 12.527 1.00 78.25 103 ARG A C 1
ATOM 858 O O . ARG A 1 103 ? -3.462 -0.081 12.690 1.00 78.25 103 ARG A O 1
ATOM 865 N N . VAL A 1 104 ? -2.515 -1.990 13.432 1.00 75.75 104 VAL A N 1
ATOM 866 C CA . VAL A 1 104 ? -3.140 -2.003 14.756 1.00 75.75 104 VAL A CA 1
ATOM 867 C C . VAL A 1 104 ? -2.120 -1.591 15.815 1.00 75.75 104 VAL A C 1
ATOM 869 O O . VAL A 1 104 ? -0.962 -2.004 15.773 1.00 75.75 104 VAL A O 1
ATOM 872 N N . PHE A 1 105 ? -2.566 -0.778 16.760 1.00 72.88 105 PHE A N 1
ATOM 873 C CA . PHE A 1 105 ? -1.849 -0.325 17.939 1.00 72.88 105 PHE A CA 1
ATOM 874 C C . PHE A 1 105 ? -2.568 -0.862 19.175 1.00 72.88 105 PHE A C 1
ATOM 876 O O . PHE A 1 105 ? -3.787 -0.758 19.269 1.00 72.88 105 PHE A O 1
ATOM 883 N N . SER A 1 106 ? -1.828 -1.436 20.123 1.00 71.44 106 SER A N 1
ATOM 884 C CA . SER A 1 106 ? -2.376 -1.922 21.393 1.00 71.44 106 SER A CA 1
ATOM 885 C C . SER A 1 106 ? -1.439 -1.549 22.547 1.00 71.44 106 SER A C 1
ATOM 887 O O . SER A 1 106 ? -0.232 -1.779 22.432 1.00 71.44 106 SER A O 1
ATOM 889 N N . PRO A 1 107 ? -1.957 -0.991 23.657 1.00 64.50 107 PRO A N 1
ATOM 890 C CA . PRO A 1 107 ? -1.143 -0.574 24.798 1.00 64.50 107 PRO A CA 1
ATOM 891 C C . PRO A 1 107 ? -0.631 -1.738 25.667 1.00 64.50 107 PRO A C 1
ATOM 893 O O . PRO A 1 107 ? 0.312 -1.552 26.427 1.00 64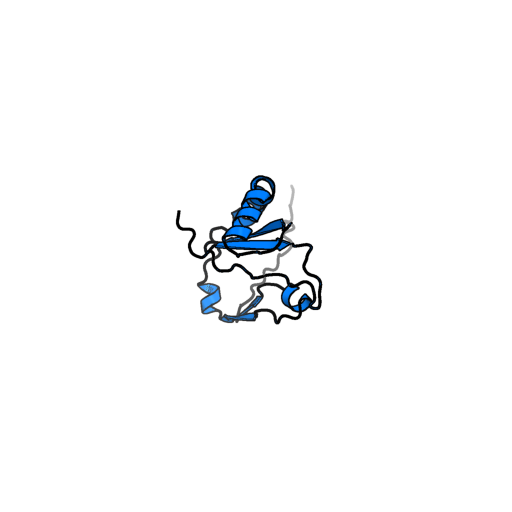.50 107 PRO A O 1
ATOM 896 N N . ASN A 1 108 ? -1.204 -2.944 25.564 1.00 56.41 108 ASN A N 1
ATOM 897 C CA . ASN A 1 108 ? -0.924 -4.062 26.484 1.00 56.41 108 ASN A CA 1
ATOM 898 C C . ASN A 1 108 ? 0.221 -5.000 26.047 1.00 56.41 108 ASN A C 1
ATOM 900 O O . ASN A 1 108 ? 0.369 -6.098 26.587 1.00 56.41 108 ASN A O 1
ATOM 904 N N . TYR A 1 109 ? 1.050 -4.588 25.087 1.00 47.00 109 TYR A N 1
ATOM 905 C CA . TYR A 1 109 ? 2.158 -5.401 24.585 1.00 47.00 109 TYR A CA 1
ATOM 906 C C . T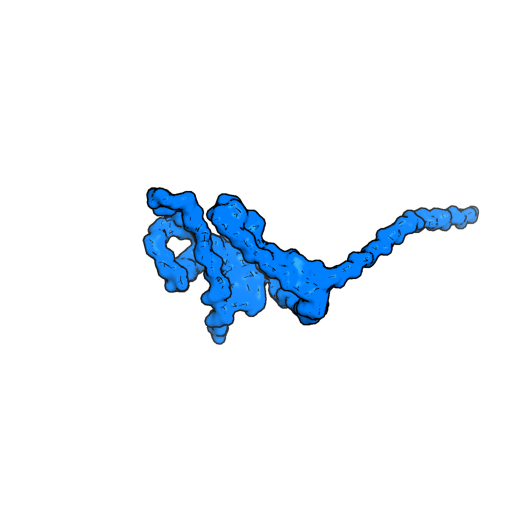YR A 1 109 ? 3.443 -5.215 25.413 1.00 47.00 109 TYR A C 1
ATOM 908 O O . TYR A 1 109 ? 4.459 -4.769 24.895 1.00 47.00 109 TYR A O 1
ATOM 916 N N . GLU A 1 110 ? 3.438 -5.538 26.710 1.00 40.03 110 GLU A N 1
ATOM 917 C CA . GLU A 1 110 ? 4.685 -5.604 27.488 1.00 40.03 110 GLU A CA 1
ATOM 918 C C . GLU A 1 110 ? 4.666 -6.730 28.529 1.00 40.03 110 GLU A C 1
ATOM 920 O O . GLU A 1 110 ? 4.160 -6.576 29.638 1.00 40.03 110 GLU A O 1
ATOM 925 N N . ARG A 1 111 ? 5.292 -7.861 28.180 1.00 34.38 111 ARG A N 1
ATOM 926 C CA . ARG A 1 111 ? 6.197 -8.618 29.065 1.00 34.38 111 ARG A CA 1
ATOM 927 C C . ARG A 1 111 ? 7.001 -9.620 28.225 1.00 34.38 111 ARG A C 1
ATOM 929 O O . ARG A 1 111 ? 6.520 -10.689 27.873 1.00 34.38 111 ARG A O 1
ATOM 936 N N . ASN A 1 112 ? 8.256 -9.252 27.967 1.00 30.59 112 ASN A N 1
ATOM 937 C CA . ASN A 1 112 ? 9.373 -10.098 27.514 1.00 30.59 112 ASN A CA 1
ATOM 938 C C . ASN A 1 112 ? 9.602 -10.340 26.016 1.00 30.59 112 ASN A C 1
ATOM 940 O O . ASN A 1 112 ? 10.447 -11.164 25.691 1.00 30.59 112 ASN A O 1
ATOM 944 N N . PHE A 1 113 ? 9.002 -9.560 25.121 1.00 28.97 113 PHE A N 1
ATOM 945 C CA . PHE A 1 113 ? 9.544 -9.324 23.779 1.00 28.97 113 PHE A CA 1
ATOM 946 C C . PHE A 1 113 ? 9.249 -7.869 23.402 1.00 28.97 113 PHE A C 1
ATOM 948 O O . PHE A 1 113 ? 8.227 -7.330 23.826 1.00 28.97 113 PHE A O 1
ATOM 955 N N . HIS A 1 114 ? 10.162 -7.222 22.669 1.00 30.33 114 HIS A N 1
ATOM 956 C CA . HIS A 1 114 ? 9.936 -5.901 22.070 1.00 30.33 114 HIS A CA 1
ATOM 957 C C . HIS A 1 114 ? 8.540 -5.830 21.437 1.00 30.33 114 HIS A C 1
ATOM 959 O O . HIS A 1 114 ? 8.109 -6.862 20.919 1.00 30.33 114 HIS A O 1
ATOM 965 N N . PRO A 1 115 ? 7.855 -4.665 21.482 1.00 30.77 115 PRO A N 1
ATOM 966 C CA . PRO A 1 115 ? 6.450 -4.532 21.112 1.00 30.77 115 PRO A CA 1
ATOM 967 C C . PRO A 1 115 ? 6.196 -5.246 19.788 1.00 30.77 115 PRO A C 1
ATOM 969 O O . PRO A 1 115 ? 6.676 -4.796 18.747 1.00 30.77 115 PRO A O 1
ATOM 972 N N . GLN A 1 116 ? 5.558 -6.420 19.855 1.00 35.81 116 GLN A N 1
ATOM 973 C CA . GLN A 1 116 ? 5.287 -7.221 18.675 1.00 35.81 116 GLN A CA 1
ATOM 974 C C . GLN A 1 116 ? 4.236 -6.458 17.912 1.00 35.81 116 GLN A C 1
ATOM 976 O O . GLN A 1 116 ? 3.072 -6.376 18.302 1.00 35.81 116 GLN A O 1
ATOM 981 N N . TYR A 1 117 ? 4.684 -5.856 16.833 1.00 37.25 117 TYR A N 1
ATOM 982 C CA . TYR A 1 117 ? 3.783 -5.303 15.876 1.00 37.25 117 TYR A CA 1
ATOM 983 C C . TYR A 1 117 ? 3.656 -6.263 14.701 1.00 37.25 117 TYR A C 1
ATOM 985 O O . TYR A 1 117 ? 4.646 -6.785 14.191 1.00 37.25 117 TYR A O 1
ATOM 993 N N . PHE A 1 118 ? 2.416 -6.332 14.230 1.00 41.59 118 PHE A N 1
ATOM 994 C CA . PHE A 1 118 ? 2.013 -6.726 12.889 1.00 41.59 118 PHE A CA 1
ATOM 995 C C . PHE A 1 118 ? 1.930 -8.234 12.649 1.00 41.59 118 PHE A C 1
ATOM 997 O O . PHE A 1 118 ? 2.918 -8.907 12.379 1.00 41.59 118 PHE A O 1
ATOM 1004 N N . GLU A 1 119 ? 0.701 -8.727 12.547 1.00 36.38 119 GLU A N 1
ATOM 1005 C CA . GLU A 1 119 ? 0.405 -9.543 11.380 1.00 36.38 119 GLU A CA 1
ATOM 1006 C C . GLU A 1 119 ? 0.081 -8.5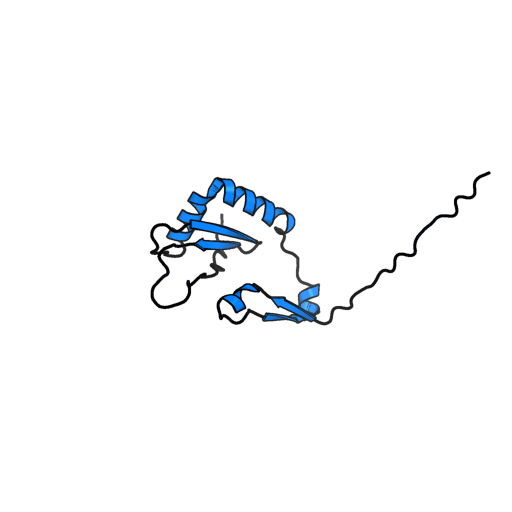55 10.251 1.00 36.38 119 GLU A C 1
ATOM 1008 O O . GLU A 1 119 ? -0.822 -7.723 10.386 1.00 36.38 119 GLU A O 1
ATOM 1013 N N . LYS A 1 120 ? 0.846 -8.578 9.151 1.00 37.78 120 LYS A N 1
ATOM 1014 C CA . LYS A 1 120 ? 0.340 -8.025 7.891 1.00 37.78 120 LYS A CA 1
ATOM 1015 C C . LYS A 1 120 ? -0.883 -8.875 7.580 1.00 37.78 120 LYS A C 1
ATOM 1017 O O . LYS A 1 120 ? -0.733 -10.047 7.235 1.00 37.78 120 LYS A O 1
ATOM 1022 N N . VAL A 1 121 ? -2.086 -8.323 7.721 1.00 41.41 121 VAL A N 1
ATOM 1023 C CA . VAL A 1 121 ? -3.289 -8.986 7.209 1.00 41.41 121 VAL A CA 1
ATOM 1024 C C . VAL A 1 121 ? -3.256 -8.841 5.692 1.00 41.41 121 VAL A C 1
ATOM 1026 O O . VAL A 1 121 ? -3.967 -8.050 5.092 1.00 41.41 121 VAL A O 1
ATOM 1029 N N . THR A 1 122 ? -2.376 -9.615 5.065 1.00 39.72 122 THR A N 1
ATOM 1030 C CA . THR A 1 122 ? -2.214 -9.706 3.609 1.00 39.72 122 THR A CA 1
ATOM 1031 C C . THR A 1 122 ? -3.377 -10.454 2.956 1.00 39.72 122 THR A C 1
ATOM 1033 O O . THR A 1 122 ? -3.415 -10.619 1.737 1.00 39.72 122 THR A O 1
ATOM 1036 N N . GL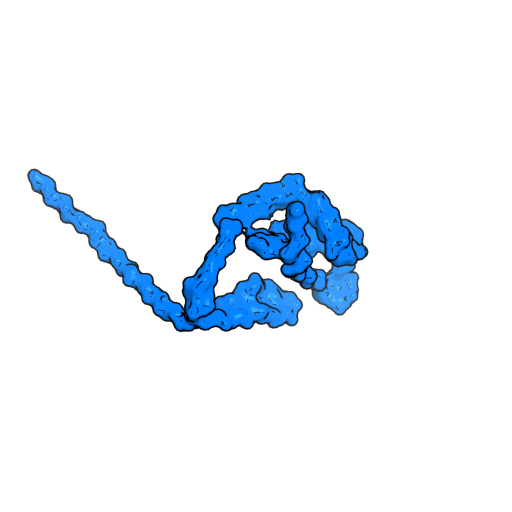U A 1 123 ? -4.302 -10.979 3.763 1.00 35.22 123 GLU A N 1
ATOM 1037 C CA . GLU A 1 123 ? -5.346 -11.902 3.342 1.00 35.22 123 GLU A CA 1
ATOM 1038 C C . GLU A 1 123 ? -6.741 -11.408 3.708 1.00 35.22 123 GLU A C 1
ATOM 1040 O O . GLU A 1 123 ? -7.543 -12.113 4.302 1.00 35.22 123 GLU A O 1
ATOM 1045 N N . LEU A 1 124 ? -7.088 -10.216 3.238 1.00 40.09 124 LEU A N 1
ATOM 1046 C CA . LEU A 1 124 ? -8.475 -9.958 2.843 1.00 40.09 124 LEU A CA 1
ATOM 1047 C C . LEU A 1 124 ? -8.581 -9.988 1.324 1.00 40.09 124 LEU A C 1
ATOM 1049 O O . LEU A 1 124 ? -9.182 -9.124 0.699 1.00 40.09 124 LEU A O 1
ATOM 1053 N N . LYS A 1 125 ? -8.007 -11.042 0.730 1.00 35.19 125 LYS A N 1
ATOM 1054 C CA . LYS A 1 125 ? -7.979 -11.276 -0.722 1.00 35.19 125 LYS A CA 1
ATOM 1055 C C . LYS A 1 125 ? -9.363 -11.487 -1.343 1.00 35.19 125 LYS A C 1
ATOM 1057 O O . LYS A 1 125 ? -9.469 -11.605 -2.557 1.00 35.19 125 LYS A O 1
ATOM 1062 N N . HIS A 1 126 ? -10.435 -11.538 -0.553 1.00 32.47 126 HIS A N 1
ATOM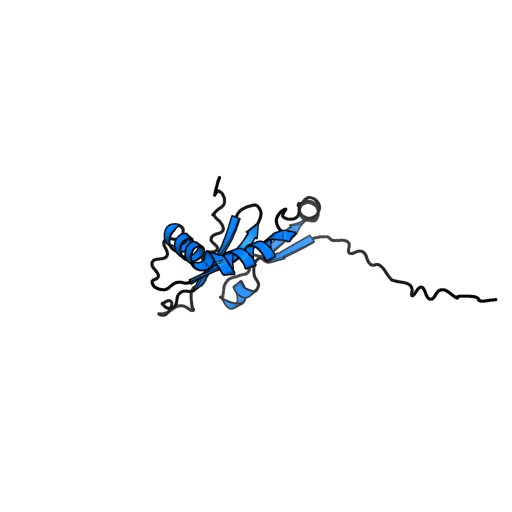 1063 C CA . HIS A 1 126 ? -11.783 -11.788 -1.053 1.00 32.47 126 HIS A CA 1
ATOM 1064 C C . HIS A 1 126 ? -12.869 -11.163 -0.166 1.00 32.47 126 HIS A C 1
ATOM 1066 O O . HIS A 1 126 ? -13.758 -11.868 0.303 1.00 32.47 126 HIS A O 1
ATOM 1072 N N . ILE A 1 127 ? -12.878 -9.839 0.012 1.00 35.19 127 ILE A N 1
ATOM 1073 C CA . ILE A 1 127 ? -14.166 -9.174 0.272 1.00 35.19 127 ILE A CA 1
ATOM 1074 C C . ILE A 1 127 ? -14.853 -9.032 -1.089 1.00 35.19 127 ILE A C 1
ATOM 1076 O O . ILE A 1 127 ? -14.732 -8.017 -1.770 1.00 35.19 127 ILE A O 1
ATOM 1080 N N . LYS A 1 128 ? -15.504 -10.109 -1.547 1.00 29.48 128 LYS A N 1
ATOM 1081 C CA . LYS A 1 128 ? -16.479 -9.988 -2.635 1.00 29.48 128 LYS A CA 1
ATOM 1082 C C . LYS A 1 128 ? -17.646 -9.163 -2.098 1.00 29.48 128 LYS A C 1
ATOM 1084 O O . LYS A 1 128 ? -18.174 -9.497 -1.039 1.00 29.48 128 LYS A O 1
ATOM 1089 N N . SER A 1 129 ? -17.996 -8.104 -2.827 1.00 33.50 129 SER A N 1
ATOM 1090 C CA . SER A 1 129 ? -19.284 -7.415 -2.698 1.00 33.50 129 SER A CA 1
ATOM 1091 C C . SER A 1 129 ? -20.442 -8.397 -2.812 1.00 33.50 129 SER A C 1
ATOM 1093 O O . SER A 1 129 ? -20.348 -9.248 -3.733 1.00 33.50 129 SER A O 1
#

Sequence (129 aa):
MQRLVSLWKKRFTYIIAVDRVLHLDDFQSRRWGLDPVELLINLANYKNAQPDPLREFAENLLAEINTNNMKDITRFCNVFVDLNFQDSEAKMIWVDRLGLDMRVFSPNYERNFHPQYFEKVTELKHIKS